Protein AF-A0A3S0UMB3-F1 (afdb_monomer_lite)

pLDDT: mean 87.91, std 12.41, range [39.53, 98.38]

Foldseek 3Di:
DDKDWLAKDWFDADPVRFTWIWTFIQDDPVRWTFIWIDDVHIDTWKTFPHVVLSNVVRVQLVQQLVAPDKDKDEDQAQQGPLVHPAGGIKIFGANDDDDPVCVVVPDPDHGSWMWGWHADNVNWWIFIFTPPPPPTPDGRITTPGRVSSVVVVVRSCRSNVHHDDD

Secondary structure (DSSP, 8-state):
---EEEEEEEPPPPTT---EEEEEEEETTTTEEEEEEEESEEEEEEEESSHHHHHHHHHHHHHHHT-SEEEEEE-SSTTTTTTSSS-SEEEEEESS---HHHHHTT--PPPSEEEEEEE-TTSS-EEEE-TT-TT-SS-SEEESSHHHHHHHHHHHHHHHT-----

Structure (mmCIF, N/CA/C/O backbone):
data_AF-A0A3S0UMB3-F1
#
_entry.id   AF-A0A3S0UMB3-F1
#
loop_
_atom_site.group_PDB
_atom_site.id
_atom_site.type_symbol
_atom_site.label_atom_id
_atom_site.label_alt_id
_atom_site.label_comp_id
_atom_site.label_asym_id
_atom_site.label_entity_id
_atom_site.label_seq_id
_atom_site.pdbx_PDB_ins_code
_atom_site.Cartn_x
_atom_site.Cartn_y
_atom_site.Cartn_z
_atom_site.occupancy
_atom_site.B_iso_or_equiv
_atom_site.auth_seq_id
_atom_site.auth_comp_id
_atom_site.auth_asym_id
_atom_site.auth_atom_id
_atom_site.pdbx_PDB_model_num
ATOM 1 N N . MET A 1 1 ? -5.608 11.172 23.782 1.00 56.31 1 MET A N 1
ATOM 2 C CA . MET A 1 1 ? -4.392 10.705 23.076 1.00 56.31 1 MET A CA 1
ATOM 3 C C . MET A 1 1 ? -4.467 11.183 21.633 1.00 56.31 1 MET A C 1
ATOM 5 O O . MET A 1 1 ? -5.565 11.180 21.091 1.00 56.31 1 MET A O 1
ATOM 9 N N . SER A 1 2 ? -3.365 11.664 21.050 1.00 73.81 2 SER A N 1
ATOM 10 C CA . SER A 1 2 ? -3.332 12.218 19.685 1.00 73.81 2 SER A CA 1
ATOM 11 C C . SER A 1 2 ? -3.024 11.137 18.652 1.00 73.81 2 SER A C 1
ATOM 13 O O . SER A 1 2 ? -2.160 10.299 18.889 1.00 73.81 2 SER A O 1
ATOM 15 N N . ALA A 1 3 ? -3.708 11.178 17.510 1.00 86.19 3 ALA A N 1
ATOM 16 C CA . ALA A 1 3 ? -3.344 10.388 16.339 1.00 86.19 3 ALA A CA 1
ATOM 17 C C . ALA A 1 3 ? -2.133 11.024 15.637 1.00 86.19 3 ALA A C 1
ATOM 19 O O . ALA A 1 3 ? -2.097 12.243 15.456 1.00 86.19 3 ALA A O 1
ATOM 20 N N . THR A 1 4 ? -1.166 10.202 15.238 1.00 92.25 4 THR A N 1
ATOM 21 C CA . THR A 1 4 ? 0.069 10.633 14.576 1.00 92.25 4 THR A CA 1
ATOM 22 C C . THR A 1 4 ? 0.096 10.083 13.150 1.00 92.25 4 THR A C 1
ATOM 24 O O . THR A 1 4 ? 0.184 8.864 12.980 1.00 92.25 4 THR A O 1
ATOM 27 N N . PRO A 1 5 ? 0.022 10.934 12.112 1.00 94.00 5 PRO A N 1
ATOM 28 C CA . PRO A 1 5 ? 0.183 10.481 10.737 1.00 94.00 5 PRO A CA 1
ATOM 29 C C . PRO A 1 5 ? 1.651 10.126 10.466 1.00 94.00 5 PRO A C 1
ATOM 31 O O . PRO A 1 5 ? 2.556 10.907 10.753 1.00 94.00 5 PRO A O 1
ATOM 34 N N . LEU A 1 6 ? 1.877 8.943 9.898 1.00 96.88 6 LEU A N 1
ATOM 35 C CA . LEU A 1 6 ? 3.177 8.480 9.400 1.00 96.88 6 LEU A CA 1
ATOM 36 C C . LEU A 1 6 ? 3.307 8.688 7.886 1.00 96.88 6 LEU A C 1
ATOM 38 O O . LEU A 1 6 ? 4.416 8.838 7.384 1.00 96.88 6 LEU A O 1
ATOM 42 N N . GLY A 1 7 ? 2.173 8.705 7.183 1.00 97.00 7 GLY A N 1
ATOM 43 C CA . GLY A 1 7 ? 2.042 9.036 5.768 1.00 97.00 7 GLY A CA 1
ATOM 44 C C . GLY A 1 7 ? 0.610 9.478 5.472 1.00 97.00 7 GLY A C 1
ATOM 45 O O . GLY A 1 7 ? -0.327 9.005 6.119 1.00 97.00 7 GLY A O 1
ATOM 46 N N . PHE A 1 8 ? 0.440 10.427 4.554 1.00 97.00 8 PHE A N 1
ATOM 47 C CA . PHE A 1 8 ? -0.862 11.010 4.233 1.00 97.00 8 PHE A CA 1
ATOM 48 C C . PHE A 1 8 ? -0.860 11.517 2.790 1.00 97.00 8 PHE A C 1
ATOM 50 O O . PHE A 1 8 ? -0.179 12.492 2.470 1.00 97.00 8 PHE A O 1
ATOM 57 N N . TRP A 1 9 ? -1.629 10.864 1.924 1.00 97.81 9 TRP A N 1
ATOM 58 C CA . TRP A 1 9 ? -1.644 11.125 0.488 1.00 97.81 9 TRP A CA 1
ATOM 59 C C . TRP A 1 9 ? -3.047 11.493 0.035 1.00 97.81 9 TRP A C 1
ATOM 61 O O . TRP A 1 9 ? -4.023 10.816 0.363 1.00 97.81 9 TRP A O 1
ATOM 71 N N . LYS A 1 10 ? -3.149 12.574 -0.737 1.00 96.19 10 LYS A N 1
ATOM 72 C CA . LYS A 1 10 ? -4.404 13.002 -1.348 1.00 96.19 10 LYS A CA 1
ATOM 73 C C . LYS A 1 10 ? -4.635 12.219 -2.636 1.00 96.19 10 LYS A C 1
ATOM 75 O O . LYS A 1 10 ? -3.800 12.258 -3.534 1.00 96.19 10 LYS A O 1
ATOM 80 N N . LEU A 1 11 ? -5.782 11.558 -2.722 1.00 95.25 11 LEU A N 1
ATOM 81 C CA . LEU A 1 11 ? -6.224 10.865 -3.929 1.00 95.25 11 LEU A CA 1
ATOM 82 C C . LEU A 1 11 ? -6.841 11.854 -4.935 1.00 95.25 11 LEU A C 1
ATOM 84 O O . LEU A 1 11 ? -7.321 12.924 -4.533 1.00 95.25 11 LEU A O 1
ATOM 88 N N . PRO A 1 12 ? -6.876 11.509 -6.236 1.00 91.00 12 PRO A N 1
ATOM 89 C CA . PRO A 1 12 ? -7.613 12.274 -7.234 1.00 91.00 12 PRO A CA 1
ATOM 90 C C . PRO A 1 12 ? -9.077 12.499 -6.828 1.00 91.00 12 PRO A C 1
ATOM 92 O O . PRO A 1 12 ? -9.743 11.620 -6.265 1.00 91.00 12 PRO A O 1
ATOM 95 N N . ALA A 1 13 ? -9.584 13.700 -7.113 1.00 86.44 13 ALA A N 1
ATOM 96 C CA . ALA A 1 13 ? -10.962 14.060 -6.801 1.00 86.44 13 ALA A CA 1
ATOM 97 C C . ALA A 1 13 ? -11.946 13.266 -7.672 1.00 86.44 13 ALA A C 1
ATOM 99 O O . ALA A 1 13 ? -11.725 13.094 -8.872 1.00 86.44 13 ALA A O 1
ATOM 100 N N . ARG A 1 14 ? -13.056 12.825 -7.073 1.00 84.12 14 ARG A N 1
ATOM 101 C CA . ARG A 1 14 ? -14.200 12.267 -7.803 1.00 84.12 14 ARG A CA 1
ATOM 102 C C . ARG A 1 14 ? -15.187 13.373 -8.199 1.00 84.12 14 ARG A C 1
ATOM 104 O O . ARG A 1 14 ? -15.134 14.467 -7.633 1.00 84.12 14 ARG A O 1
ATOM 111 N N . PRO A 1 15 ? -16.100 13.109 -9.155 1.00 83.00 15 PRO A N 1
ATOM 112 C CA . PRO A 1 15 ? -17.099 14.089 -9.592 1.00 83.00 15 PRO A CA 1
ATOM 113 C C . PRO A 1 15 ? -18.015 14.614 -8.476 1.00 83.00 15 PRO A C 1
ATOM 115 O O . PRO A 1 15 ? -18.565 15.703 -8.604 1.00 83.00 15 PRO A O 1
ATOM 118 N N . ASP A 1 16 ? -18.174 13.857 -7.388 1.00 82.50 16 ASP A N 1
ATOM 119 C CA . ASP A 1 16 ? -18.954 14.241 -6.205 1.00 82.50 16 ASP A CA 1
ATOM 120 C C . ASP A 1 16 ? -18.246 15.267 -5.298 1.00 82.50 16 ASP A C 1
ATOM 122 O O . ASP A 1 16 ? -18.857 15.798 -4.371 1.00 82.50 16 ASP A O 1
ATOM 126 N N . GLY A 1 17 ? -16.970 15.569 -5.563 1.00 80.00 17 GLY A N 1
ATOM 127 C CA . GLY A 1 17 ? -16.176 16.533 -4.808 1.00 80.00 17 GLY A CA 1
ATOM 128 C C . GLY A 1 17 ? -15.762 16.065 -3.410 1.00 80.00 17 GLY A C 1
ATOM 129 O O . GLY A 1 17 ? -15.216 16.869 -2.650 1.00 80.00 17 GLY A O 1
ATOM 130 N N . ALA A 1 18 ? -15.990 14.797 -3.051 1.00 84.50 18 ALA A N 1
ATOM 131 C CA . ALA A 1 18 ? -15.605 14.280 -1.745 1.00 84.50 18 ALA A CA 1
ATOM 132 C C . ALA A 1 18 ? -14.075 14.268 -1.586 1.00 84.50 18 ALA A C 1
ATOM 134 O O . ALA A 1 18 ? -13.327 13.902 -2.497 1.00 84.50 18 ALA A O 1
ATOM 135 N N . ALA A 1 19 ? -13.595 14.670 -0.405 1.00 86.38 19 ALA A N 1
ATOM 136 C CA . ALA A 1 19 ? -12.180 14.576 -0.072 1.00 86.38 19 ALA A CA 1
ATOM 137 C C . ALA A 1 19 ? -11.779 13.105 0.085 1.00 86.38 19 ALA A C 1
ATOM 139 O O . ALA A 1 19 ? -12.433 12.357 0.817 1.00 86.38 19 ALA A O 1
ATOM 140 N N . ARG A 1 20 ? -10.692 12.714 -0.585 1.00 94.81 20 ARG A N 1
ATOM 141 C CA . ARG A 1 20 ? -10.202 11.337 -0.608 1.00 94.81 20 ARG A CA 1
ATOM 142 C C . ARG A 1 20 ? -8.739 11.278 -0.201 1.00 94.81 20 ARG A C 1
ATOM 144 O O . ARG A 1 20 ? -7.918 12.022 -0.743 1.00 94.81 20 ARG A O 1
ATOM 151 N N . HIS A 1 21 ? -8.422 10.400 0.743 1.00 96.94 21 HIS A N 1
ATOM 152 C CA . HIS A 1 21 ? -7.073 10.276 1.292 1.00 96.94 21 HIS A CA 1
ATOM 153 C C . HIS A 1 21 ? -6.724 8.828 1.599 1.00 96.94 21 HIS A C 1
ATOM 155 O O . HIS A 1 21 ? -7.540 8.102 2.156 1.00 96.94 21 HIS A O 1
ATOM 161 N N . LEU A 1 22 ? -5.488 8.444 1.310 1.00 98.00 22 LEU A N 1
ATOM 162 C CA . LEU A 1 22 ? -4.864 7.252 1.872 1.00 98.00 22 LEU A CA 1
ATOM 163 C C . LEU A 1 22 ? -3.935 7.716 2.997 1.00 98.00 22 LEU A C 1
ATOM 165 O O . LEU A 1 22 ? -3.224 8.707 2.833 1.00 98.00 22 LEU A O 1
ATOM 169 N N . ALA A 1 23 ? -3.936 7.046 4.143 1.00 97.88 23 ALA A N 1
ATOM 170 C CA . ALA A 1 23 ? -3.108 7.462 5.269 1.00 97.88 23 ALA A CA 1
ATOM 171 C C . ALA A 1 23 ? -2.602 6.277 6.087 1.00 97.88 23 ALA A C 1
ATOM 173 O O . ALA A 1 23 ? -3.342 5.336 6.352 1.00 97.88 23 ALA A O 1
ATOM 174 N N . VAL A 1 24 ? -1.357 6.355 6.549 1.00 98.06 24 VAL A N 1
ATOM 175 C CA . VAL A 1 24 ? -0.839 5.486 7.610 1.00 98.06 24 VAL A CA 1
ATOM 176 C C . VAL A 1 24 ? -0.835 6.294 8.896 1.00 98.06 24 VAL A C 1
ATOM 178 O O . VAL A 1 24 ? -0.188 7.339 8.965 1.00 98.06 24 VAL A O 1
ATOM 181 N N . ILE A 1 25 ? -1.565 5.837 9.910 1.00 96.69 25 ILE A N 1
ATOM 182 C CA . ILE A 1 25 ? -1.765 6.582 11.158 1.00 96.69 25 ILE A CA 1
ATOM 183 C C . ILE A 1 25 ? -1.530 5.650 12.345 1.00 96.69 25 ILE A C 1
ATOM 185 O O . ILE A 1 25 ? -2.056 4.537 12.374 1.00 96.69 25 ILE A O 1
ATOM 189 N N . THR A 1 26 ? -0.782 6.126 13.339 1.00 95.81 26 THR A N 1
ATOM 190 C CA . THR A 1 26 ? -0.695 5.503 14.666 1.00 95.81 26 THR A CA 1
ATOM 191 C C . THR A 1 26 ? -1.625 6.229 15.624 1.00 95.81 26 THR A C 1
ATOM 193 O O . THR A 1 26 ? -1.574 7.456 15.734 1.00 95.81 26 THR A O 1
ATOM 196 N N . GLY A 1 27 ? -2.488 5.499 16.324 1.00 89.31 27 GLY A N 1
ATOM 197 C CA . GLY A 1 27 ? -3.369 6.110 17.311 1.00 89.31 27 GLY A CA 1
ATOM 198 C C . GLY A 1 27 ? -4.403 5.160 17.901 1.00 89.31 27 GLY A C 1
ATOM 199 O O . GLY A 1 27 ? -4.251 3.940 17.876 1.00 89.31 27 GLY A O 1
ATOM 200 N N . GLY A 1 28 ? -5.466 5.746 18.455 1.00 79.00 28 GLY A N 1
ATOM 201 C CA . GLY A 1 28 ? -6.477 5.019 19.223 1.00 79.00 28 GLY A CA 1
ATOM 202 C C . GLY A 1 28 ? -5.990 4.625 20.621 1.00 79.00 28 GLY A C 1
ATOM 203 O O . GLY A 1 28 ? -4.851 4.890 21.006 1.00 79.00 28 GLY A O 1
ATOM 204 N N . GLU A 1 29 ? -6.868 3.996 21.400 1.00 77.25 29 GLU A N 1
ATOM 205 C CA . GLU A 1 29 ? -6.543 3.549 22.764 1.00 77.25 29 GLU A CA 1
ATOM 206 C C . GLU A 1 29 ? -5.461 2.464 22.775 1.00 77.25 29 GLU A C 1
ATOM 208 O O . GLU A 1 29 ? -4.620 2.435 23.669 1.00 77.25 29 GLU A O 1
ATOM 213 N N . ALA A 1 30 ? -5.442 1.624 21.738 1.00 82.44 30 ALA A N 1
ATOM 214 C CA . ALA A 1 30 ? -4.473 0.547 21.575 1.00 82.44 30 ALA A CA 1
ATOM 215 C C . ALA A 1 30 ? -3.134 0.995 20.955 1.00 82.44 30 ALA A C 1
ATOM 217 O O . ALA A 1 30 ? -2.245 0.162 20.805 1.00 82.44 30 ALA A O 1
ATOM 218 N N . GLN A 1 31 ? -2.985 2.275 20.575 1.00 88.56 31 GLN A N 1
ATOM 219 C CA . GLN A 1 31 ? -1.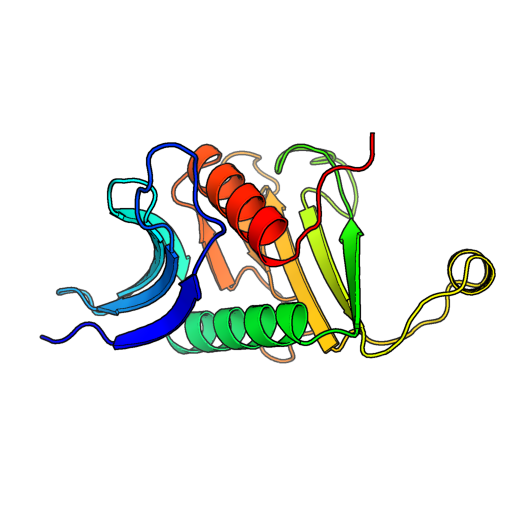794 2.802 19.884 1.00 88.56 31 GLN A CA 1
ATOM 220 C C . GLN A 1 31 ? -1.383 1.962 18.663 1.00 88.56 31 GLN A C 1
ATOM 222 O O . GLN A 1 31 ? -0.206 1.718 18.397 1.00 88.56 31 GLN A O 1
ATOM 227 N N . GLN A 1 32 ? -2.382 1.498 17.916 1.00 94.31 32 GLN A N 1
ATOM 228 C CA . GLN A 1 32 ? -2.183 0.658 16.746 1.00 94.31 32 GLN A CA 1
ATOM 229 C C . GLN A 1 32 ? -1.840 1.507 15.528 1.00 94.31 32 GLN A C 1
ATOM 231 O O . GLN A 1 32 ? -2.331 2.626 15.369 1.00 94.31 32 GLN A O 1
ATOM 236 N N . THR A 1 33 ? -0.999 0.951 14.659 1.00 97.69 33 THR A N 1
ATOM 237 C CA . THR A 1 33 ? -0.650 1.568 13.381 1.00 97.69 33 THR A CA 1
ATOM 238 C C . THR A 1 33 ? -1.467 0.919 12.280 1.00 97.69 33 THR A C 1
ATOM 240 O O . THR A 1 33 ? -1.430 -0.298 12.117 1.00 97.69 33 THR A O 1
ATOM 243 N N . MET A 1 34 ? -2.226 1.718 11.537 1.00 97.62 34 MET A N 1
ATOM 244 C CA . MET A 1 34 ? -3.202 1.232 10.561 1.00 97.62 34 MET A CA 1
ATOM 245 C C . MET A 1 34 ? -3.094 1.993 9.240 1.00 97.62 34 MET A C 1
ATOM 247 O O . MET A 1 34 ? -2.720 3.169 9.217 1.00 97.62 34 MET A O 1
ATOM 251 N N . LEU A 1 35 ? -3.445 1.314 8.148 1.00 98.38 35 LEU A N 1
ATOM 252 C CA . LEU A 1 35 ? -3.704 1.927 6.850 1.00 98.38 35 LEU A CA 1
ATOM 253 C C . LEU A 1 35 ? -5.178 2.320 6.793 1.00 98.38 35 LEU A C 1
ATOM 255 O O . LEU A 1 35 ? -6.051 1.492 7.045 1.00 98.38 35 LEU A O 1
ATOM 259 N N . PHE A 1 36 ? -5.447 3.563 6.432 1.00 97.50 36 PHE A N 1
ATOM 260 C CA . PHE A 1 36 ? -6.775 4.138 6.343 1.00 97.50 36 PHE A CA 1
ATOM 261 C C . PHE A 1 36 ? -7.048 4.653 4.942 1.00 97.50 36 PHE A C 1
ATOM 263 O O . PHE A 1 36 ? -6.181 5.272 4.328 1.00 97.50 36 PHE A O 1
ATOM 270 N N . LEU A 1 37 ? -8.288 4.485 4.498 1.00 97.12 37 LEU A N 1
ATOM 271 C CA . LEU A 1 37 ? -8.827 5.167 3.332 1.00 97.12 37 LEU A CA 1
ATOM 272 C C . LEU A 1 37 ? -9.974 6.070 3.774 1.00 97.12 37 LEU A C 1
ATOM 274 O O . LEU A 1 37 ? -10.879 5.638 4.482 1.00 97.12 37 LEU A O 1
ATOM 278 N N . GLN A 1 38 ? -9.926 7.324 3.350 1.00 95.12 38 GLN A N 1
ATOM 279 C CA . GLN A 1 38 ? -11.069 8.216 3.339 1.00 95.12 38 GLN A CA 1
ATOM 280 C C . GLN A 1 38 ? -11.631 8.223 1.923 1.00 95.12 38 GLN A C 1
ATOM 282 O O . GLN A 1 38 ? -10.971 8.709 1.006 1.00 95.12 38 GLN A O 1
ATOM 287 N N . ASP A 1 39 ? -12.843 7.709 1.754 1.00 90.75 39 ASP A N 1
ATOM 288 C CA . ASP A 1 39 ? -13.594 7.772 0.497 1.00 90.75 39 ASP A CA 1
ATOM 289 C C . ASP A 1 39 ? -15.066 8.053 0.824 1.00 90.75 39 ASP A C 1
ATOM 291 O O . ASP A 1 39 ? -15.925 7.176 0.826 1.00 90.75 39 ASP A O 1
ATOM 295 N N . GLY A 1 40 ? -15.322 9.283 1.277 1.00 86.38 40 GLY A N 1
ATOM 296 C CA . GLY A 1 40 ? -16.563 9.670 1.953 1.00 86.38 40 GLY A CA 1
ATOM 297 C C . GLY A 1 40 ? -16.493 9.458 3.468 1.00 86.38 40 GLY A C 1
ATOM 298 O O . GLY A 1 40 ? -16.522 10.432 4.220 1.00 86.38 40 GLY A O 1
ATOM 299 N N . GLN A 1 41 ? -16.355 8.210 3.924 1.00 88.81 41 GLN A N 1
ATOM 300 C CA . GLN A 1 41 ? -16.089 7.867 5.332 1.00 88.81 41 GLN A CA 1
ATOM 301 C C . GLN A 1 41 ? -14.675 7.299 5.500 1.00 88.81 41 GLN A C 1
ATOM 303 O O . GLN A 1 41 ? -14.065 6.842 4.534 1.00 88.81 41 GLN A O 1
ATOM 308 N N . TRP A 1 42 ? -14.152 7.350 6.727 1.00 92.12 42 TRP A N 1
ATOM 309 C CA . TRP A 1 42 ? -12.878 6.721 7.074 1.00 92.12 42 TRP A CA 1
ATOM 310 C C . TRP A 1 42 ? -13.073 5.223 7.318 1.00 92.12 42 TRP A C 1
ATOM 312 O O . TRP A 1 42 ? -13.866 4.834 8.174 1.00 92.12 42 TRP A O 1
ATOM 322 N N . SER A 1 43 ? -12.312 4.394 6.610 1.00 94.88 43 SER A N 1
ATOM 323 C CA . SER A 1 43 ? -12.258 2.943 6.790 1.00 94.88 43 SER A CA 1
ATOM 324 C C . SER A 1 43 ? -10.839 2.491 7.113 1.00 94.88 43 SER A C 1
ATOM 326 O O . SER A 1 43 ? -9.881 2.946 6.482 1.00 94.88 43 SER A O 1
ATOM 328 N N . ILE A 1 44 ? -10.707 1.568 8.066 1.00 96.31 44 ILE A N 1
ATOM 329 C CA . ILE A 1 44 ? -9.452 0.850 8.308 1.00 96.31 44 ILE A CA 1
ATOM 330 C C . ILE A 1 44 ? -9.313 -0.206 7.215 1.00 96.31 44 ILE A C 1
ATOM 332 O O . ILE A 1 44 ? -10.205 -1.030 7.040 1.00 96.31 44 ILE A O 1
ATOM 336 N N . LEU A 1 45 ? -8.199 -0.177 6.492 1.00 97.88 45 LEU A N 1
ATOM 337 C CA . LEU A 1 45 ? -7.890 -1.146 5.447 1.00 97.88 45 LEU A CA 1
ATOM 338 C C . LEU A 1 45 ? -6.994 -2.271 5.959 1.00 97.88 45 LEU A C 1
ATOM 340 O O . LEU A 1 45 ? -7.232 -3.438 5.662 1.00 97.88 45 LEU A O 1
ATOM 344 N N . ALA A 1 46 ? -5.955 -1.922 6.716 1.00 97.94 46 ALA A N 1
ATOM 345 C CA . ALA A 1 46 ? -4.968 -2.878 7.199 1.00 97.94 46 ALA A CA 1
ATOM 346 C C . ALA A 1 46 ? -4.415 -2.486 8.565 1.00 97.94 46 ALA A C 1
ATOM 348 O O . ALA A 1 46 ? -4.329 -1.301 8.899 1.00 97.94 46 ALA A O 1
ATOM 349 N N . LEU A 1 47 ? -3.986 -3.492 9.319 1.00 97.44 47 LEU A N 1
ATOM 350 C CA . LEU A 1 47 ? -3.253 -3.341 10.568 1.00 97.44 47 LEU A CA 1
ATOM 351 C C . LEU A 1 47 ? -1.778 -3.667 10.322 1.00 97.44 47 LEU A C 1
ATOM 353 O O . LEU A 1 47 ? -1.453 -4.750 9.835 1.00 97.44 47 LEU A O 1
ATOM 357 N N . PHE A 1 48 ? -0.890 -2.734 10.659 1.00 97.50 48 PHE A N 1
ATOM 358 C CA . PHE A 1 48 ? 0.552 -2.963 10.606 1.00 97.50 48 PHE A CA 1
ATOM 359 C C . PHE A 1 48 ? 1.021 -3.744 11.833 1.00 97.50 48 PHE A C 1
ATOM 361 O O . PHE A 1 48 ? 0.489 -3.568 12.929 1.00 97.50 48 PHE A O 1
ATOM 368 N N . GLN A 1 49 ? 2.062 -4.561 11.652 1.00 95.19 49 GLN A N 1
ATOM 369 C CA . GLN A 1 49 ? 2.692 -5.323 12.733 1.00 95.19 49 GLN A CA 1
ATOM 370 C C . GLN A 1 49 ? 3.145 -4.414 13.886 1.00 95.19 49 GLN A C 1
ATOM 372 O O . GLN A 1 49 ? 2.961 -4.744 15.055 1.00 95.19 49 GLN A O 1
ATOM 377 N N . ASP A 1 50 ? 3.751 -3.274 13.548 1.00 94.62 50 ASP A N 1
ATOM 378 C CA . ASP A 1 50 ? 4.194 -2.253 14.490 1.00 94.62 50 ASP A CA 1
ATOM 379 C C . ASP A 1 50 ? 4.278 -0.865 13.810 1.00 94.62 50 ASP A C 1
ATOM 381 O O . ASP A 1 50 ? 4.035 -0.702 12.610 1.00 94.62 50 ASP A O 1
ATOM 385 N N . GLU A 1 51 ? 4.615 0.171 14.582 1.00 95.56 51 GLU A N 1
ATOM 386 C CA . GLU A 1 51 ? 4.773 1.537 14.063 1.00 95.56 51 GLU A CA 1
ATOM 387 C C . GLU A 1 51 ? 5.935 1.667 13.061 1.00 95.56 51 GLU A C 1
ATOM 389 O O . GLU A 1 51 ? 5.864 2.461 12.119 1.00 95.56 51 GLU A O 1
ATOM 394 N N . LEU A 1 52 ? 7.013 0.891 13.221 1.00 96.06 52 LEU A N 1
ATOM 395 C CA . LEU A 1 52 ? 8.152 0.925 12.301 1.00 96.06 52 LEU A CA 1
ATOM 396 C C . LEU A 1 52 ? 7.791 0.312 10.946 1.00 96.06 52 LEU A C 1
ATOM 398 O O . LEU A 1 52 ? 8.261 0.806 9.924 1.00 96.06 52 LEU A O 1
ATOM 402 N N . ALA A 1 53 ? 6.966 -0.731 10.926 1.00 96.94 53 ALA A N 1
ATOM 403 C CA . ALA A 1 53 ? 6.376 -1.315 9.729 1.00 96.94 53 ALA A CA 1
ATOM 404 C C . ALA A 1 53 ? 5.511 -0.284 8.992 1.00 96.94 53 ALA A C 1
ATOM 406 O O . ALA A 1 53 ? 5.697 -0.081 7.792 1.00 96.94 53 ALA A O 1
ATOM 407 N N . GLY A 1 54 ? 4.660 0.451 9.717 1.00 97.44 54 GLY A N 1
ATOM 408 C CA . GLY A 1 54 ? 3.883 1.552 9.139 1.00 97.44 54 GLY A CA 1
ATOM 409 C C . GLY A 1 54 ? 4.757 2.668 8.558 1.00 97.44 54 GLY A C 1
ATOM 410 O O . GLY A 1 54 ? 4.534 3.103 7.429 1.00 97.44 54 GLY A O 1
ATOM 411 N N . L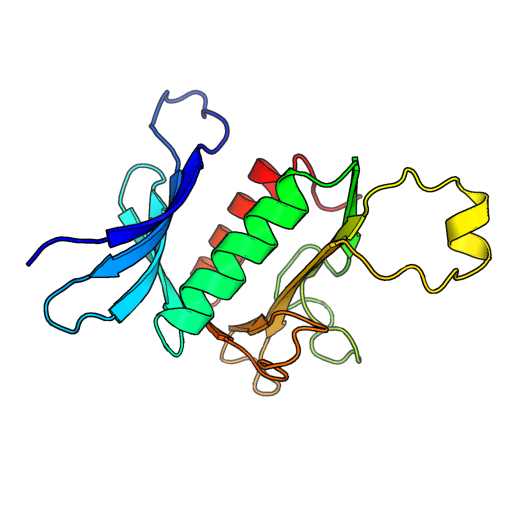YS A 1 55 ? 5.807 3.094 9.277 1.00 97.44 55 LYS A N 1
ATOM 412 C CA . LYS A 1 55 ? 6.783 4.081 8.768 1.00 97.44 55 LYS A CA 1
ATOM 413 C C . LYS A 1 55 ? 7.518 3.583 7.529 1.00 97.44 55 LYS A C 1
ATOM 415 O O . LYS A 1 55 ? 7.756 4.370 6.616 1.00 97.44 55 LYS A O 1
ATOM 420 N N . ALA A 1 56 ? 7.913 2.311 7.507 1.00 97.62 56 ALA A N 1
ATOM 421 C CA . ALA A 1 56 ? 8.594 1.719 6.364 1.00 97.62 56 ALA A CA 1
ATOM 422 C C . ALA A 1 56 ? 7.674 1.705 5.140 1.00 97.62 56 ALA A C 1
ATOM 424 O O . ALA A 1 56 ? 8.063 2.229 4.104 1.00 97.62 56 ALA A O 1
ATOM 425 N N . ALA A 1 57 ? 6.436 1.227 5.286 1.00 98.00 57 ALA A N 1
ATOM 426 C CA . ALA A 1 57 ? 5.466 1.211 4.196 1.00 98.00 57 ALA A CA 1
ATOM 427 C C . ALA A 1 57 ? 5.146 2.619 3.673 1.00 98.00 57 ALA A C 1
ATOM 429 O O . ALA A 1 57 ? 5.125 2.825 2.462 1.00 98.00 57 ALA A O 1
ATOM 430 N N . ALA A 1 58 ? 4.975 3.600 4.567 1.00 98.31 58 ALA A N 1
ATOM 431 C CA . ALA A 1 58 ? 4.758 4.991 4.176 1.00 98.31 58 ALA A CA 1
ATOM 432 C C . ALA A 1 58 ? 5.934 5.552 3.361 1.00 98.31 58 ALA A C 1
ATOM 434 O O . ALA A 1 58 ? 5.731 6.097 2.280 1.00 98.31 58 ALA A O 1
ATOM 435 N N . ARG A 1 59 ? 7.173 5.337 3.822 1.00 97.50 59 ARG A N 1
ATOM 436 C CA . ARG A 1 59 ? 8.378 5.748 3.083 1.00 97.50 59 ARG A CA 1
ATOM 437 C C . ARG A 1 59 ? 8.516 5.037 1.744 1.00 97.50 59 ARG A C 1
ATOM 439 O O . ARG A 1 59 ? 8.966 5.651 0.782 1.00 97.50 59 ARG A O 1
ATOM 446 N N . THR A 1 60 ? 8.164 3.756 1.671 1.00 97.44 60 THR A N 1
ATOM 447 C CA . THR A 1 60 ? 8.194 3.014 0.410 1.00 97.44 60 THR A CA 1
ATOM 448 C C . THR A 1 60 ? 7.161 3.569 -0.568 1.00 97.44 60 THR A C 1
ATOM 450 O O . THR A 1 60 ? 7.492 3.734 -1.737 1.00 97.44 60 THR A O 1
ATOM 453 N N . LEU A 1 61 ? 5.956 3.927 -0.113 1.00 97.75 61 LEU A N 1
ATOM 454 C CA . LEU A 1 61 ? 4.952 4.552 -0.978 1.00 97.75 61 LEU A CA 1
ATOM 455 C C . LEU A 1 61 ? 5.399 5.944 -1.450 1.00 97.75 61 LEU A C 1
ATOM 457 O O . LEU A 1 61 ? 5.287 6.241 -2.635 1.00 97.75 61 LEU A O 1
ATOM 461 N N . ASP A 1 62 ? 5.991 6.757 -0.571 1.00 97.62 62 ASP A N 1
ATOM 462 C CA . ASP A 1 62 ? 6.607 8.031 -0.969 1.00 97.62 62 ASP A CA 1
ATOM 463 C C . ASP A 1 62 ? 7.711 7.827 -2.014 1.00 97.62 62 ASP A C 1
ATOM 465 O O . ASP A 1 62 ? 7.814 8.592 -2.972 1.00 97.62 62 ASP A O 1
ATOM 469 N N . ALA A 1 63 ? 8.527 6.781 -1.864 1.00 96.25 63 ALA A N 1
ATOM 470 C CA . ALA A 1 63 ? 9.551 6.443 -2.842 1.00 96.25 63 ALA A CA 1
ATOM 471 C C . ALA A 1 63 ? 8.937 6.051 -4.196 1.00 96.25 63 ALA A C 1
ATOM 473 O O . ALA A 1 63 ? 9.419 6.516 -5.228 1.00 96.25 63 ALA A O 1
ATOM 474 N N . LEU A 1 64 ? 7.856 5.265 -4.211 1.00 96.25 64 LEU A N 1
ATOM 475 C CA . LEU A 1 64 ? 7.128 4.946 -5.444 1.00 96.25 64 LEU A CA 1
ATOM 476 C C . LEU A 1 64 ? 6.594 6.216 -6.124 1.00 96.25 64 LEU A C 1
ATOM 478 O O . LEU A 1 64 ? 6.796 6.387 -7.321 1.00 96.25 64 LEU A O 1
ATOM 482 N N . LEU A 1 65 ? 5.996 7.137 -5.362 1.00 95.69 65 LEU A N 1
ATOM 483 C CA . LEU A 1 65 ? 5.455 8.402 -5.883 1.00 95.69 65 LEU A CA 1
ATOM 484 C C . LEU A 1 65 ? 6.529 9.360 -6.417 1.00 95.69 65 LEU A C 1
ATOM 486 O O . LEU A 1 65 ? 6.243 10.202 -7.262 1.00 95.69 65 LEU A O 1
ATOM 490 N N . GLN A 1 66 ? 7.759 9.250 -5.916 1.00 95.56 66 GLN A N 1
ATOM 491 C CA . GLN A 1 66 ? 8.910 10.040 -6.364 1.00 95.56 66 GLN A CA 1
ATOM 492 C C . GLN A 1 66 ? 9.697 9.376 -7.498 1.00 95.56 66 GLN A C 1
ATOM 494 O O . GLN A 1 66 ? 10.685 9.944 -7.963 1.00 95.56 66 GLN A O 1
ATOM 499 N N . SER A 1 67 ? 9.319 8.163 -7.900 1.00 94.31 67 SER A N 1
ATOM 500 C CA . SER A 1 67 ? 10.019 7.429 -8.949 1.00 94.31 67 SER A CA 1
ATOM 501 C C . SER A 1 67 ? 9.742 8.039 -10.322 1.00 94.31 67 SER A C 1
ATOM 503 O O . SER A 1 67 ? 8.643 8.517 -10.589 1.00 94.31 67 SER A O 1
ATOM 505 N N . VAL A 1 68 ? 10.735 7.982 -11.212 1.00 91.88 68 VAL A N 1
ATOM 506 C CA . VAL A 1 68 ? 10.595 8.414 -12.612 1.00 91.88 68 VAL A CA 1
ATOM 507 C C . VAL A 1 68 ? 9.648 7.479 -13.359 1.00 91.88 68 VAL A C 1
ATOM 509 O O . VAL A 1 68 ? 8.755 7.930 -14.067 1.00 91.88 68 VAL A O 1
ATOM 512 N N . THR A 1 69 ? 9.818 6.170 -13.160 1.00 89.94 69 THR A N 1
ATOM 513 C CA . THR A 1 69 ? 8.929 5.144 -13.711 1.00 89.94 69 THR A CA 1
ATOM 514 C C . THR A 1 69 ? 8.427 4.245 -12.598 1.00 89.94 69 THR A C 1
ATOM 516 O O . THR A 1 69 ? 9.210 3.795 -11.762 1.00 89.94 69 THR A O 1
ATOM 519 N N . CYS A 1 70 ? 7.136 3.923 -12.616 1.00 91.19 70 CYS A N 1
ATOM 520 C CA . CYS A 1 70 ? 6.558 2.892 -11.765 1.00 91.19 70 CYS A CA 1
ATOM 521 C C . CYS A 1 70 ? 5.972 1.766 -12.624 1.00 91.19 70 CYS A C 1
ATOM 523 O O . CYS A 1 70 ? 5.179 2.008 -13.535 1.00 91.19 70 CYS A O 1
ATOM 525 N N . LEU A 1 71 ? 6.371 0.529 -12.337 1.00 90.56 71 LEU A N 1
ATOM 526 C CA . LEU A 1 71 ? 5.833 -0.672 -12.965 1.00 90.56 71 LEU A CA 1
ATOM 527 C C . LEU A 1 71 ? 4.814 -1.320 -12.028 1.00 90.56 71 LEU A C 1
ATOM 529 O O . LEU A 1 71 ? 5.158 -1.668 -10.901 1.00 90.56 71 LEU A O 1
ATOM 533 N N . ARG A 1 72 ? 3.587 -1.521 -12.521 1.00 91.19 72 ARG A N 1
ATOM 534 C CA . ARG A 1 72 ? 2.552 -2.358 -11.894 1.00 91.19 72 ARG A CA 1
ATOM 535 C C . ARG A 1 72 ? 2.614 -3.755 -12.509 1.00 91.19 72 ARG A C 1
ATOM 537 O O . ARG A 1 72 ? 2.417 -3.910 -13.713 1.00 91.19 72 ARG A O 1
ATOM 544 N N . MET A 1 73 ? 2.869 -4.759 -11.684 1.00 90.19 73 MET A N 1
ATOM 545 C CA . MET A 1 73 ? 2.948 -6.173 -12.051 1.00 90.19 73 MET A CA 1
ATOM 546 C C . MET A 1 73 ? 1.844 -6.962 -11.345 1.00 90.19 73 MET A C 1
ATOM 548 O O . MET A 1 73 ? 1.353 -6.549 -10.295 1.00 90.19 73 MET A O 1
ATOM 552 N N . GLY A 1 74 ? 1.487 -8.115 -11.907 1.00 86.62 74 GLY A N 1
ATOM 553 C CA . GLY A 1 74 ? 0.424 -8.968 -11.379 1.00 86.62 74 GLY A CA 1
ATOM 554 C C . GLY A 1 74 ? -0.921 -8.770 -12.078 1.00 86.62 74 GLY A C 1
ATOM 555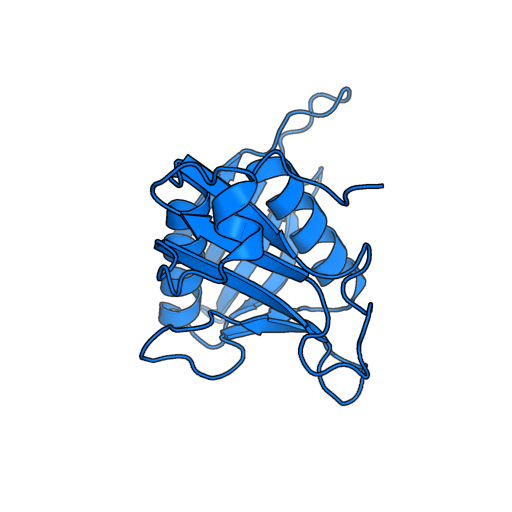 O O . GLY A 1 74 ? -1.013 -8.098 -13.111 1.00 86.62 74 GLY A O 1
ATOM 556 N N . GLY A 1 75 ? -1.956 -9.408 -11.535 1.00 81.00 75 GLY A N 1
ATOM 557 C CA . GLY A 1 75 ? -3.283 -9.471 -12.148 1.00 81.00 75 GLY A CA 1
ATOM 558 C C . GLY A 1 75 ? -4.120 -8.199 -12.001 1.00 81.00 75 GLY A C 1
ATOM 559 O O . GLY A 1 75 ? -3.643 -7.133 -11.598 1.00 81.00 75 GLY A O 1
ATOM 560 N N . ARG A 1 76 ? -5.398 -8.289 -12.370 1.00 84.50 76 ARG A N 1
ATOM 561 C CA . ARG A 1 76 ? -6.376 -7.213 -12.149 1.00 84.50 76 ARG A CA 1
ATOM 562 C C . ARG A 1 76 ? -6.873 -7.220 -10.707 1.00 84.50 76 ARG A C 1
ATOM 564 O O . ARG A 1 76 ? -7.121 -6.149 -10.165 1.00 84.50 76 ARG A O 1
ATOM 571 N N . ASP A 1 77 ? -6.995 -8.403 -10.115 1.00 88.88 77 ASP A N 1
ATOM 572 C CA . ASP A 1 77 ? -7.438 -8.615 -8.742 1.00 88.88 77 ASP A CA 1
ATOM 573 C C . ASP A 1 77 ? -6.275 -9.034 -7.837 1.00 88.88 77 ASP A C 1
ATOM 575 O O . ASP A 1 77 ? -5.303 -9.650 -8.272 1.00 88.88 77 ASP A O 1
ATOM 579 N N . VAL A 1 78 ? -6.389 -8.720 -6.548 1.00 88.50 78 VAL A N 1
ATOM 580 C CA . VAL A 1 78 ? -5.386 -9.093 -5.546 1.00 88.50 78 VAL A CA 1
ATOM 581 C C . VAL A 1 78 ? -5.293 -10.606 -5.334 1.00 88.50 78 VAL A C 1
ATOM 583 O O . VAL A 1 78 ? -4.265 -11.089 -4.877 1.00 88.50 78 VAL A O 1
ATOM 586 N N . LEU A 1 79 ? -6.338 -11.363 -5.673 1.00 89.31 79 LEU A N 1
ATOM 587 C CA . LEU A 1 79 ? -6.338 -12.824 -5.595 1.00 89.31 79 LEU A CA 1
ATOM 588 C C . LEU A 1 79 ? -5.798 -13.496 -6.868 1.00 89.31 79 LEU A C 1
ATOM 590 O O . LEU A 1 79 ? -5.674 -14.722 -6.904 1.00 89.31 79 LEU A O 1
ATOM 594 N N . ASP A 1 80 ? -5.480 -12.727 -7.913 1.00 85.69 80 ASP A N 1
ATOM 595 C CA . ASP A 1 80 ? -5.009 -13.291 -9.174 1.00 85.69 80 ASP A CA 1
ATOM 596 C C . ASP A 1 80 ? -3.650 -13.984 -9.007 1.00 85.69 80 ASP A C 1
ATOM 598 O O . ASP A 1 80 ? -2.740 -13.499 -8.326 1.00 85.69 80 ASP A O 1
ATOM 602 N N . GLY A 1 81 ? -3.511 -15.133 -9.672 1.00 77.62 81 GLY A N 1
ATOM 603 C CA . GLY A 1 81 ? -2.281 -15.918 -9.667 1.00 77.62 81 GLY A CA 1
ATOM 604 C C . GLY A 1 81 ? -1.907 -16.471 -8.293 1.00 77.62 81 GLY A C 1
ATOM 605 O O . GLY A 1 81 ? -0.718 -16.664 -8.051 1.00 77.62 81 GLY A O 1
ATOM 606 N N . ALA A 1 82 ? -2.880 -16.709 -7.402 1.00 79.81 82 ALA A N 1
ATOM 607 C CA . ALA A 1 82 ? -2.675 -17.280 -6.063 1.00 79.81 82 ALA A CA 1
ATOM 608 C C . ALA A 1 82 ? -1.880 -18.605 -6.054 1.00 79.81 82 ALA A C 1
ATOM 610 O O . ALA A 1 82 ? -1.250 -18.943 -5.057 1.00 79.81 82 ALA A O 1
ATOM 611 N N . ASP A 1 83 ? -1.886 -19.340 -7.166 1.00 79.25 83 ASP A N 1
ATOM 612 C CA . ASP A 1 83 ? -1.155 -20.587 -7.408 1.00 79.25 83 ASP A CA 1
ATOM 613 C C . ASP A 1 83 ? 0.205 -20.388 -8.109 1.00 79.25 83 ASP A C 1
ATOM 615 O O . ASP A 1 83 ? 0.903 -21.354 -8.424 1.00 79.25 83 ASP A O 1
ATOM 619 N N . THR A 1 84 ? 0.608 -19.140 -8.353 1.00 80.56 84 THR A N 1
ATOM 620 C CA . THR A 1 84 ? 1.867 -18.793 -9.020 1.00 80.56 84 THR A CA 1
ATOM 621 C C . THR A 1 84 ? 2.956 -18.418 -8.010 1.00 80.56 84 THR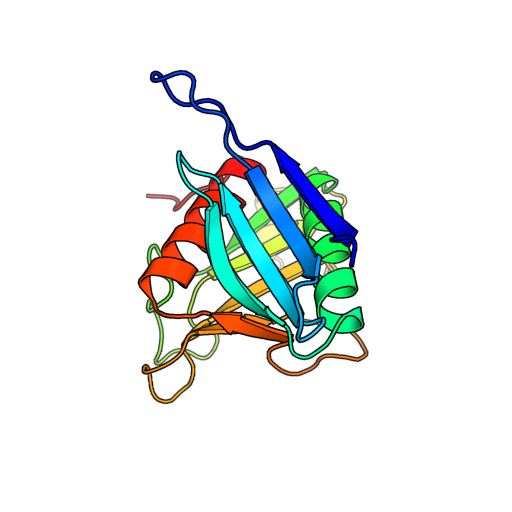 A C 1
ATOM 623 O O . THR A 1 84 ? 2.659 -18.068 -6.869 1.00 80.56 84 THR A O 1
ATOM 626 N N . PRO A 1 85 ? 4.242 -18.405 -8.411 1.00 80.31 85 PRO A N 1
ATOM 627 C CA . PRO A 1 85 ? 5.326 -17.929 -7.546 1.00 80.31 85 PRO A CA 1
ATOM 628 C C . PRO A 1 85 ? 5.240 -16.442 -7.164 1.00 80.31 85 PRO A C 1
ATOM 630 O O . PRO A 1 85 ? 5.978 -16.001 -6.284 1.00 80.31 85 PRO A O 1
ATOM 633 N N . ARG A 1 86 ? 4.397 -15.652 -7.845 1.00 82.75 86 ARG A N 1
ATOM 634 C CA . ARG A 1 86 ? 4.286 -14.202 -7.645 1.00 82.75 86 ARG A CA 1
ATOM 635 C C . ARG A 1 86 ? 2.809 -13.757 -7.694 1.00 82.75 86 ARG A C 1
ATOM 637 O O . ARG A 1 86 ? 2.419 -13.078 -8.642 1.00 82.75 86 ARG A O 1
ATOM 644 N N . PRO A 1 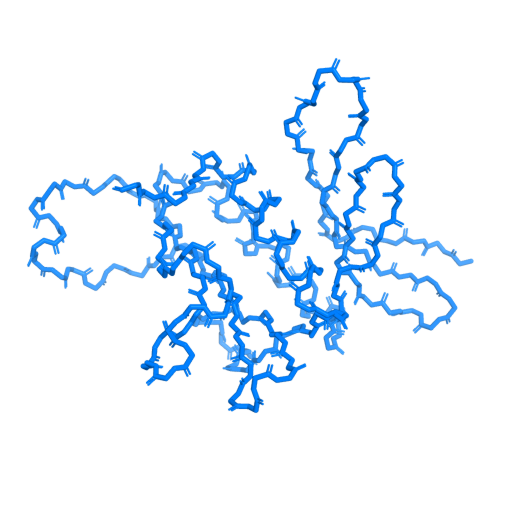87 ? 1.987 -14.167 -6.704 1.00 90.12 87 PRO A N 1
ATOM 645 C CA . PRO A 1 87 ? 0.555 -13.863 -6.660 1.00 90.12 87 PRO A CA 1
ATOM 646 C C . PRO A 1 8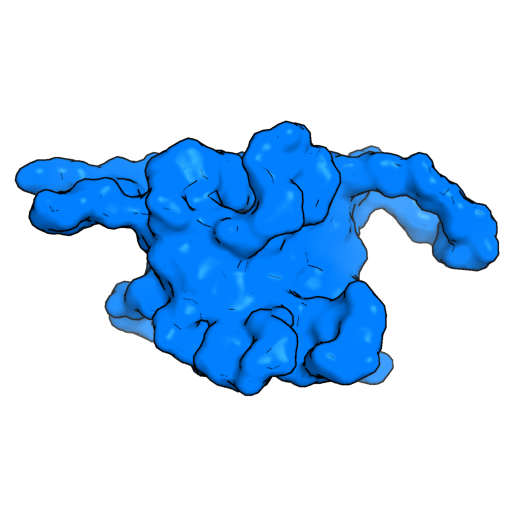7 ? 0.271 -12.386 -6.356 1.00 90.12 87 PRO A C 1
ATOM 648 O O . PRO A 1 87 ? 1.106 -11.696 -5.777 1.00 90.12 87 PRO A O 1
ATOM 651 N N . GLY A 1 88 ? -0.934 -11.907 -6.653 1.00 92.44 88 GLY A N 1
ATOM 652 C CA . GLY A 1 88 ? -1.379 -10.562 -6.278 1.00 92.44 88 GLY A CA 1
ATOM 653 C C . GLY A 1 88 ? -0.783 -9.448 -7.137 1.00 92.44 88 GLY A C 1
ATOM 654 O O . GLY A 1 88 ? -0.633 -9.609 -8.348 1.00 92.44 88 GLY A O 1
ATOM 655 N N . ILE A 1 89 ? -0.516 -8.287 -6.527 1.00 95.06 89 ILE A N 1
ATOM 656 C CA . ILE A 1 89 ? -0.171 -7.044 -7.235 1.00 95.06 89 ILE A CA 1
ATOM 657 C C . ILE A 1 89 ? 1.051 -6.381 -6.601 1.00 95.06 89 ILE A C 1
ATOM 659 O O . ILE A 1 89 ? 1.055 -6.044 -5.415 1.00 95.06 89 ILE A O 1
ATOM 663 N N . GLU A 1 90 ? 2.078 -6.161 -7.416 1.00 95.00 90 GLU A N 1
ATOM 664 C CA . GLU A 1 90 ? 3.334 -5.532 -7.012 1.00 95.00 90 GLU A CA 1
ATOM 665 C C . GLU A 1 90 ? 3.568 -4.235 -7.788 1.00 95.00 90 GLU A C 1
ATOM 667 O O . GLU A 1 90 ? 3.424 -4.194 -9.010 1.00 95.00 90 GLU A O 1
ATOM 672 N N . TRP A 1 91 ? 4.001 -3.195 -7.081 1.00 95.75 91 TRP A N 1
ATOM 673 C CA . TRP A 1 91 ? 4.502 -1.959 -7.671 1.00 95.75 91 TRP A CA 1
ATOM 674 C C . TRP A 1 91 ? 5.990 -1.828 -7.396 1.00 95.75 91 TRP A C 1
ATOM 676 O O . TRP A 1 91 ? 6.425 -1.959 -6.250 1.00 95.75 91 TRP A O 1
ATOM 686 N N . ALA A 1 92 ? 6.758 -1.525 -8.437 1.00 93.94 92 ALA A N 1
ATOM 687 C CA . ALA A 1 92 ? 8.186 -1.254 -8.351 1.00 93.94 92 ALA A CA 1
ATOM 688 C C . ALA A 1 92 ? 8.497 0.104 -8.987 1.00 93.94 92 ALA A C 1
ATOM 690 O O . ALA A 1 92 ? 8.175 0.343 -10.151 1.00 93.94 92 ALA A O 1
ATOM 691 N N . GLY A 1 93 ? 9.094 1.003 -8.209 1.00 93.12 93 GLY A N 1
ATOM 692 C CA . GLY A 1 93 ? 9.465 2.350 -8.640 1.00 93.12 93 GLY A CA 1
ATOM 693 C C . GLY A 1 93 ? 10.952 2.452 -8.959 1.00 93.12 93 GLY A C 1
ATOM 694 O O . GLY A 1 93 ? 11.773 1.888 -8.240 1.00 93.12 93 GLY A O 1
ATOM 695 N N . TYR A 1 94 ? 11.311 3.169 -10.019 1.00 92.06 94 TYR A N 1
ATOM 696 C CA . TYR A 1 94 ? 12.676 3.302 -10.520 1.00 92.06 94 TYR A CA 1
ATOM 697 C C . TYR A 1 94 ? 13.031 4.762 -10.806 1.00 92.06 94 TYR A C 1
ATOM 699 O O . TYR A 1 94 ? 12.205 5.531 -11.294 1.00 92.06 94 TYR A O 1
ATOM 707 N N . ASP A 1 95 ? 14.296 5.122 -10.585 1.00 89.56 95 ASP A N 1
ATOM 708 C CA . ASP A 1 95 ? 14.844 6.459 -10.867 1.00 89.56 95 ASP A CA 1
ATOM 709 C C . ASP A 1 95 ? 15.259 6.643 -12.345 1.00 89.56 95 ASP A C 1
ATOM 711 O O . ASP A 1 95 ? 16.054 7.522 -12.675 1.00 89.56 95 ASP A O 1
ATOM 715 N N . ARG A 1 96 ? 14.749 5.797 -13.250 1.00 83.56 96 ARG A N 1
ATOM 716 C CA . ARG A 1 96 ? 15.026 5.844 -14.691 1.00 83.56 96 ARG A CA 1
ATOM 717 C C . ARG A 1 96 ? 13.780 5.526 -15.511 1.00 83.56 96 ARG A C 1
ATOM 719 O O . ARG A 1 96 ? 12.870 4.858 -15.020 1.00 83.56 96 ARG A O 1
ATOM 726 N N . GLU A 1 97 ? 13.773 5.966 -16.763 1.00 81.75 97 GLU A N 1
ATOM 727 C CA . GLU A 1 97 ? 12.882 5.424 -17.791 1.00 81.75 97 GLU A CA 1
ATOM 728 C C . GLU A 1 97 ? 13.424 4.074 -18.282 1.00 81.75 97 GLU A C 1
ATOM 730 O O . GLU A 1 97 ? 14.631 3.827 -18.235 1.00 81.75 97 GLU A O 1
ATOM 735 N N . PHE A 1 98 ? 12.527 3.182 -18.700 1.00 73.25 98 PHE A N 1
ATOM 736 C CA . PHE A 1 98 ? 12.897 1.933 -19.364 1.00 73.25 98 PHE A CA 1
ATOM 737 C C . PHE A 1 98 ? 12.602 2.063 -20.850 1.00 73.25 98 PHE A C 1
ATOM 739 O O . PHE A 1 98 ? 11.479 2.408 -21.224 1.00 73.25 98 PHE A O 1
ATOM 746 N N . GLU A 1 99 ? 13.578 1.739 -21.689 1.00 67.62 99 GLU A N 1
ATOM 747 C CA . GLU A 1 99 ? 13.339 1.555 -23.117 1.00 67.62 99 GLU A CA 1
ATOM 748 C C . GLU A 1 99 ? 12.785 0.144 -23.375 1.00 67.62 99 GLU A C 1
ATOM 750 O O . GLU A 1 99 ? 12.984 -0.778 -22.582 1.00 67.62 99 GLU A O 1
ATOM 755 N N . GLU A 1 100 ? 12.085 -0.065 -24.494 1.00 58.16 100 GLU A N 1
ATOM 756 C CA . GLU A 1 100 ? 11.491 -1.369 -24.845 1.00 58.16 100 GLU A CA 1
ATOM 757 C C . GLU A 1 100 ? 12.545 -2.500 -24.879 1.00 58.16 100 GLU A C 1
ATOM 759 O O . GLU A 1 100 ? 12.266 -3.639 -24.500 1.00 58.16 100 GLU A O 1
ATOM 764 N N . ALA A 1 101 ? 13.792 -2.161 -25.223 1.00 55.44 101 ALA A N 1
ATOM 765 C CA . ALA A 1 101 ? 14.940 -3.064 -25.177 1.00 55.44 101 ALA A CA 1
ATOM 766 C C . ALA A 1 101 ? 15.367 -3.460 -23.745 1.00 55.44 101 ALA A C 1
ATOM 768 O O . ALA A 1 101 ? 15.801 -4.593 -23.535 1.00 55.44 101 ALA A O 1
ATOM 769 N N . ASP A 1 102 ? 15.198 -2.588 -22.740 1.00 58.34 102 ASP A N 1
ATOM 770 C CA . ASP A 1 102 ? 15.553 -2.889 -21.342 1.00 58.34 102 ASP A CA 1
ATOM 771 C C . ASP A 1 102 ? 14.665 -3.991 -20.738 1.00 58.34 102 ASP A C 1
ATOM 773 O O . ASP A 1 102 ? 15.102 -4.719 -19.844 1.00 58.34 102 ASP A O 1
ATOM 777 N N . VAL A 1 103 ? 13.419 -4.119 -21.213 1.00 54.56 103 VAL A N 1
ATOM 778 C CA . VAL A 1 103 ? 12.479 -5.165 -20.774 1.00 54.56 103 VAL A CA 1
ATOM 779 C C . VAL A 1 103 ? 12.902 -6.537 -21.307 1.00 54.56 103 VAL A C 1
ATOM 781 O O . VAL A 1 103 ? 12.764 -7.540 -20.606 1.00 54.56 103 VAL A O 1
ATOM 784 N N . ALA A 1 104 ? 13.454 -6.584 -22.524 1.00 50.34 104 ALA A N 1
ATOM 785 C CA . ALA A 1 104 ? 13.914 -7.816 -23.161 1.00 50.34 104 ALA A CA 1
ATOM 786 C C . ALA A 1 104 ? 15.232 -8.344 -22.561 1.00 50.34 104 ALA A C 1
ATOM 788 O O . ALA A 1 104 ? 15.438 -9.555 -22.514 1.00 50.34 104 ALA A O 1
ATOM 789 N N . GLU A 1 105 ? 16.105 -7.455 -22.075 1.00 51.56 105 GLU A N 1
ATOM 790 C CA . GLU A 1 105 ? 17.432 -7.815 -21.552 1.00 51.56 105 GLU A CA 1
ATOM 791 C C . GLU A 1 105 ? 17.469 -8.159 -20.049 1.00 51.56 105 GLU A C 1
ATOM 793 O O . GLU A 1 105 ? 18.547 -8.463 -19.545 1.00 51.56 105 GLU A O 1
ATOM 798 N N . GLN A 1 106 ? 16.334 -8.143 -19.329 1.00 50.12 106 GLN A N 1
ATOM 799 C CA . GLN A 1 106 ? 16.256 -8.438 -17.881 1.00 50.12 106 GLN A CA 1
ATOM 800 C C . GLN A 1 106 ? 17.402 -7.792 -17.079 1.00 50.12 106 GLN A C 1
ATOM 802 O O . GLN A 1 106 ? 18.156 -8.463 -16.375 1.00 50.12 106 GLN A O 1
ATOM 807 N N . ARG A 1 107 ? 17.583 -6.473 -17.188 1.00 51.59 107 ARG A N 1
ATOM 808 C CA . ARG A 1 107 ? 18.578 -5.800 -16.346 1.00 51.59 107 ARG A CA 1
ATOM 809 C C . ARG A 1 107 ? 18.113 -5.794 -14.888 1.00 51.59 107 ARG A C 1
ATOM 811 O O . ARG A 1 107 ? 17.078 -5.203 -14.580 1.00 51.59 107 ARG A O 1
ATOM 818 N N . ASP A 1 108 ? 18.925 -6.398 -14.016 1.00 62.12 108 ASP A N 1
ATOM 819 C CA . ASP A 1 108 ? 18.851 -6.377 -12.545 1.00 62.12 108 ASP A CA 1
ATOM 820 C C . ASP A 1 108 ? 19.041 -4.954 -11.990 1.00 62.12 108 ASP A C 1
ATOM 822 O O . ASP A 1 108 ? 20.024 -4.629 -11.321 1.00 62.12 108 ASP A O 1
ATOM 826 N N . VAL A 1 109 ? 18.122 -4.048 -12.308 1.00 70.56 109 VAL A N 1
ATOM 827 C CA . VAL A 1 109 ? 18.101 -2.724 -11.694 1.00 70.56 109 VAL A CA 1
ATOM 828 C C . VAL A 1 109 ? 17.303 -2.819 -10.411 1.00 70.56 109 VAL A C 1
ATOM 830 O O . VAL A 1 109 ? 16.122 -3.165 -10.426 1.00 70.56 109 VAL A O 1
ATOM 833 N N . GLU A 1 110 ? 17.956 -2.503 -9.296 1.00 82.44 110 GLU A N 1
ATOM 834 C CA . GLU A 1 110 ? 17.279 -2.415 -8.010 1.00 82.44 110 GLU A CA 1
ATOM 835 C C . GLU A 1 110 ? 16.304 -1.221 -8.042 1.00 82.44 110 GLU A C 1
ATOM 837 O O . GLU A 1 110 ? 16.724 -0.091 -8.315 1.00 82.44 110 GLU A O 1
ATOM 842 N N . PRO A 1 111 ? 15.002 -1.436 -7.804 1.00 88.06 111 PRO A N 1
ATOM 843 C CA . PRO A 1 111 ? 14.041 -0.352 -7.685 1.00 88.06 111 PRO A CA 1
ATOM 844 C C . PRO A 1 111 ? 14.298 0.489 -6.433 1.00 88.06 111 PRO A C 1
ATOM 846 O O . PRO A 1 111 ? 14.764 0.007 -5.402 1.00 88.06 111 PRO A O 1
ATOM 849 N N . ARG A 1 112 ? 13.883 1.753 -6.500 1.00 90.62 112 ARG A N 1
ATOM 850 C CA . ARG A 1 112 ? 13.859 2.702 -5.380 1.00 90.62 112 ARG A CA 1
ATOM 851 C C . ARG A 1 112 ? 12.956 2.217 -4.240 1.00 90.62 112 ARG A C 1
ATOM 853 O O . ARG A 1 112 ? 13.216 2.492 -3.070 1.00 90.62 112 ARG A O 1
ATOM 860 N N . GLY A 1 113 ? 11.886 1.504 -4.585 1.00 92.62 113 GLY A N 1
ATOM 861 C CA . GLY A 1 113 ? 10.965 0.895 -3.635 1.00 92.62 113 GLY A CA 1
ATOM 862 C C . GLY A 1 113 ? 10.082 -0.154 -4.297 1.00 92.62 113 GLY A C 1
ATOM 863 O O . GLY A 1 113 ? 9.778 -0.053 -5.488 1.00 92.62 113 GLY A O 1
ATOM 864 N N . ARG A 1 114 ? 9.672 -1.157 -3.512 1.00 95.00 114 ARG A N 1
ATOM 865 C CA . ARG A 1 114 ? 8.688 -2.169 -3.907 1.00 95.00 114 ARG A CA 1
ATOM 866 C C . ARG A 1 114 ? 7.619 -2.320 -2.837 1.00 95.00 114 ARG A C 1
ATOM 868 O O . ARG A 1 114 ? 7.948 -2.497 -1.665 1.00 95.00 114 ARG A O 1
ATOM 875 N N . ILE A 1 115 ? 6.358 -2.283 -3.249 1.00 96.38 115 ILE A N 1
ATOM 876 C CA . ILE A 1 115 ? 5.214 -2.676 -2.418 1.00 96.38 115 ILE A CA 1
ATOM 877 C C . ILE A 1 115 ? 4.539 -3.846 -3.104 1.00 96.38 115 ILE A C 1
ATOM 879 O O . ILE A 1 115 ? 4.306 -3.802 -4.308 1.00 96.38 115 ILE A O 1
ATOM 883 N N . TRP A 1 116 ? 4.205 -4.872 -2.331 1.00 96.44 116 TRP A N 1
ATOM 884 C CA . TRP A 1 116 ? 3.506 -6.040 -2.835 1.00 96.44 116 TRP A CA 1
ATOM 885 C C . TRP A 1 116 ? 2.305 -6.354 -1.953 1.00 96.44 116 TRP A C 1
ATOM 887 O O . TRP A 1 116 ? 2.464 -6.618 -0.763 1.00 96.44 116 TRP A O 1
ATOM 897 N N . ILE A 1 117 ? 1.106 -6.312 -2.528 1.00 96.50 117 ILE A N 1
ATOM 898 C CA . ILE A 1 117 ? -0.111 -6.794 -1.880 1.00 96.50 117 ILE A CA 1
ATOM 899 C C . ILE A 1 117 ? -0.417 -8.175 -2.452 1.00 96.50 117 ILE A C 1
ATOM 901 O O . ILE A 1 117 ? -0.581 -8.326 -3.662 1.00 96.50 117 ILE A O 1
ATOM 905 N N . LEU A 1 118 ? -0.471 -9.181 -1.585 1.00 94.25 118 LEU A N 1
ATOM 906 C CA . LEU A 1 118 ? -0.542 -10.581 -1.991 1.00 94.25 118 LEU A CA 1
ATOM 907 C C . LEU A 1 118 ? -1.457 -11.403 -1.078 1.00 94.25 118 LEU A C 1
ATOM 909 O O . LEU A 1 118 ? -1.507 -11.136 0.129 1.00 94.25 118 LEU A O 1
ATOM 913 N N . PRO A 1 119 ? -2.161 -12.407 -1.627 1.00 92.06 119 PRO A N 1
ATOM 914 C CA . PRO A 1 119 ? -2.934 -13.333 -0.824 1.00 92.06 119 PRO A CA 1
ATOM 915 C C . PRO A 1 119 ? -1.983 -14.213 -0.011 1.00 92.06 119 PRO A C 1
ATOM 917 O O . PRO A 1 119 ? -0.892 -14.576 -0.459 1.00 92.06 119 PRO A O 1
ATOM 920 N N . ALA A 1 120 ? -2.404 -14.570 1.194 1.00 80.81 120 ALA A N 1
ATOM 921 C CA . ALA A 1 120 ? -1.786 -15.657 1.926 1.00 80.81 120 ALA A CA 1
ATOM 922 C C . ALA A 1 120 ? -2.053 -16.986 1.209 1.00 80.81 120 ALA A C 1
ATOM 924 O O . ALA A 1 120 ? -3.011 -17.133 0.450 1.00 80.81 120 ALA A O 1
ATOM 925 N N . THR A 1 121 ? -1.217 -17.982 1.486 1.00 71.75 121 THR A N 1
ATOM 926 C CA . THR A 1 121 ? -1.299 -19.310 0.862 1.00 71.75 121 THR A CA 1
ATOM 927 C C . THR A 1 121 ? -2.612 -20.039 1.161 1.00 71.75 121 THR A C 1
ATOM 929 O O . THR A 1 121 ? -2.987 -20.948 0.429 1.00 71.75 121 THR A O 1
ATOM 932 N N . ASP A 1 122 ? -3.307 -19.658 2.237 1.00 69.50 122 ASP A N 1
ATOM 933 C CA . ASP A 1 122 ? -4.623 -20.187 2.606 1.00 69.50 122 ASP A CA 1
ATOM 934 C C . ASP A 1 122 ? -5.786 -19.529 1.839 1.00 69.50 122 ASP A C 1
ATOM 936 O O . ASP A 1 122 ? -6.927 -19.974 1.960 1.00 69.50 122 ASP A O 1
ATOM 940 N N . GLY A 1 123 ? -5.512 -18.473 1.062 1.00 67.62 123 GLY A N 1
ATOM 941 C CA . GLY A 1 123 ? -6.504 -17.679 0.335 1.00 67.62 123 GLY A CA 1
ATOM 942 C C . GLY A 1 123 ? -7.480 -16.903 1.226 1.00 67.62 123 GLY A C 1
ATOM 943 O O . GLY A 1 123 ? -8.385 -16.252 0.707 1.00 67.62 123 GLY A O 1
ATOM 944 N N . ALA A 1 124 ? -7.323 -16.962 2.551 1.00 74.75 124 ALA A N 1
ATOM 945 C CA . ALA A 1 124 ? -8.260 -16.405 3.522 1.00 74.75 124 ALA A CA 1
ATOM 946 C C . ALA A 1 124 ? -7.846 -15.015 4.018 1.00 74.75 124 ALA A C 1
ATOM 948 O O . ALA A 1 124 ? -8.654 -14.296 4.603 1.00 74.75 124 ALA A O 1
ATOM 949 N N . SER A 1 125 ? -6.592 -14.628 3.791 1.00 87.50 125 SER A N 1
ATOM 950 C CA . SER A 1 125 ? -6.072 -13.323 4.186 1.00 87.50 125 SER A CA 1
ATOM 951 C C . SER A 1 125 ? -5.221 -12.696 3.091 1.00 87.50 125 SER A C 1
ATOM 953 O O . SER A 1 125 ? -4.735 -13.372 2.186 1.00 87.50 125 SER A O 1
ATOM 955 N N . VAL A 1 126 ? -5.053 -11.377 3.167 1.00 95.25 126 VAL A N 1
ATOM 956 C CA . VAL A 1 126 ? -4.200 -10.613 2.257 1.00 95.25 126 VAL A CA 1
ATOM 957 C C . VAL A 1 126 ? -3.197 -9.827 3.090 1.00 95.25 126 VAL A C 1
ATOM 959 O O . VAL A 1 126 ? -3.554 -9.222 4.105 1.00 95.25 126 VAL A O 1
ATOM 962 N N . GLY A 1 127 ? -1.935 -9.849 2.671 1.00 95.50 127 GLY A N 1
ATOM 963 C CA . GLY A 1 127 ? -0.839 -9.146 3.327 1.00 95.50 127 GLY A CA 1
ATOM 964 C C . GLY A 1 127 ? -0.271 -8.017 2.474 1.00 95.50 127 GLY A C 1
ATOM 965 O O . GLY A 1 127 ? -0.407 -8.014 1.251 1.00 95.50 127 GLY A O 1
ATOM 966 N N . LEU A 1 128 ? 0.407 -7.073 3.127 1.00 97.25 128 LEU A N 1
ATOM 967 C CA . LEU A 1 128 ? 1.290 -6.096 2.488 1.00 97.25 128 LEU A CA 1
ATOM 968 C C . LEU A 1 128 ? 2.737 -6.473 2.799 1.00 97.25 128 LEU A C 1
ATOM 970 O O . LEU A 1 128 ? 3.116 -6.538 3.965 1.00 97.25 128 LEU A O 1
ATOM 974 N N . LYS A 1 129 ? 3.555 -6.686 1.772 1.00 96.31 129 LYS A N 1
ATOM 975 C CA . LYS A 1 129 ? 5.001 -6.919 1.855 1.00 96.31 129 LYS A CA 1
ATOM 976 C C . LYS A 1 129 ? 5.782 -5.737 1.283 1.00 96.31 129 LYS A C 1
ATOM 978 O O . LYS A 1 129 ? 5.298 -5.014 0.412 1.00 96.31 129 LYS A O 1
ATOM 983 N N . LEU A 1 130 ? 7.020 -5.588 1.756 1.00 95.50 130 LEU A N 1
ATOM 984 C CA . LEU A 1 130 ? 8.003 -4.620 1.259 1.00 95.50 130 LEU A CA 1
ATOM 985 C C . LEU A 1 130 ? 9.223 -5.375 0.694 1.00 95.50 130 LEU A C 1
ATOM 987 O O . LEU A 1 130 ? 10.236 -5.489 1.388 1.00 95.50 130 LEU A O 1
ATOM 991 N N . PRO A 1 131 ? 9.144 -5.953 -0.524 1.00 92.25 131 PRO A N 1
ATOM 992 C CA . PRO A 1 131 ? 10.223 -6.778 -1.068 1.00 92.25 131 PRO A CA 1
ATOM 993 C C . PRO A 1 131 ? 11.575 -6.055 -1.099 1.00 92.25 131 PRO A C 1
ATOM 995 O O . PRO A 1 131 ? 11.659 -4.890 -1.485 1.00 92.25 131 PRO A O 1
ATOM 998 N N . GLY A 1 132 ? 12.639 -6.757 -0.698 1.00 85.88 132 GLY A N 1
ATOM 999 C CA . GLY A 1 132 ? 13.999 -6.207 -0.628 1.00 85.88 132 GLY A CA 1
ATOM 1000 C C . GLY A 1 132 ? 14.274 -5.335 0.606 1.00 85.88 132 GLY A C 1
ATOM 1001 O O . GLY A 1 132 ? 15.397 -4.858 0.789 1.00 85.88 132 GLY A O 1
ATOM 1002 N N . HIS A 1 133 ? 13.292 -5.128 1.491 1.00 89.62 133 HIS A N 1
ATOM 1003 C CA . HIS A 1 133 ? 13.510 -4.381 2.725 1.00 89.62 133 HIS A CA 1
ATOM 1004 C C . HIS A 1 133 ? 14.295 -5.212 3.754 1.00 89.62 133 HIS A C 1
ATOM 1006 O O . HIS A 1 133 ? 13.792 -6.191 4.287 1.00 89.62 133 HIS A O 1
ATOM 1012 N N . ARG A 1 134 ? 15.492 -4.747 4.143 1.00 84.31 134 ARG A N 1
ATOM 1013 C CA . ARG A 1 134 ? 16.457 -5.470 5.011 1.00 84.31 134 ARG A CA 1
ATOM 1014 C C . ARG A 1 134 ? 15.925 -6.033 6.338 1.00 84.31 134 ARG A C 1
ATOM 1016 O O . ARG A 1 134 ? 16.586 -6.869 6.939 1.00 84.31 134 ARG A O 1
ATOM 1023 N N . ARG A 1 135 ? 14.823 -5.487 6.858 1.00 87.19 135 ARG A N 1
ATOM 1024 C CA . ARG A 1 135 ? 14.205 -5.903 8.133 1.00 87.19 135 ARG A CA 1
ATOM 1025 C C . ARG A 1 135 ? 12.947 -6.754 7.944 1.00 87.19 135 ARG A C 1
ATOM 1027 O O . ARG A 1 135 ? 12.551 -7.434 8.882 1.00 87.19 135 ARG A O 1
ATOM 1034 N N . TYR A 1 136 ? 12.285 -6.648 6.797 1.00 87.38 136 TYR A N 1
ATOM 1035 C CA . TYR A 1 136 ? 10.936 -7.170 6.609 1.00 87.38 136 TYR A CA 1
ATOM 1036 C C . TYR A 1 136 ? 10.915 -8.111 5.410 1.00 87.38 136 TYR A C 1
ATOM 1038 O O . TYR A 1 136 ? 10.613 -7.696 4.295 1.00 87.38 136 TYR A O 1
ATOM 1046 N N . ASP A 1 137 ? 11.234 -9.377 5.671 1.00 83.00 137 ASP A N 1
ATOM 1047 C CA . ASP A 1 137 ? 11.138 -10.452 4.673 1.00 83.00 137 ASP A CA 1
ATOM 1048 C C . ASP A 1 137 ? 9.685 -10.967 4.531 1.00 83.00 137 ASP A C 1
ATOM 1050 O O . ASP A 1 137 ? 9.277 -11.520 3.500 1.00 83.00 137 ASP A O 1
ATOM 1054 N N . ASP A 1 138 ? 8.863 -10.717 5.556 1.00 88.25 138 ASP A N 1
ATOM 1055 C CA . ASP A 1 138 ? 7.455 -11.097 5.634 1.00 88.25 138 ASP A CA 1
ATOM 1056 C C . ASP A 1 138 ? 6.482 -9.917 5.549 1.00 88.25 138 ASP A C 1
ATOM 1058 O O . ASP A 1 138 ? 6.872 -8.760 5.379 1.00 88.25 138 ASP A O 1
ATOM 1062 N N . ALA A 1 139 ? 5.182 -10.233 5.568 1.00 90.44 139 ALA A N 1
ATOM 1063 C CA . ALA A 1 139 ? 4.130 -9.230 5.494 1.00 90.44 139 ALA A CA 1
ATOM 1064 C C . ALA A 1 139 ? 4.221 -8.284 6.699 1.00 90.44 139 ALA A C 1
ATOM 1066 O O . ALA A 1 139 ? 4.243 -8.717 7.848 1.00 90.44 139 ALA A O 1
ATOM 1067 N N . VAL A 1 140 ? 4.262 -6.984 6.418 1.00 96.25 140 VAL A N 1
ATOM 1068 C CA . VAL A 1 140 ? 4.352 -5.909 7.412 1.00 96.25 140 VAL A CA 1
ATOM 1069 C C . VAL A 1 140 ? 2.981 -5.412 7.859 1.00 96.25 140 VAL A C 1
ATOM 1071 O O . VAL A 1 140 ? 2.878 -4.699 8.859 1.00 96.25 140 VAL A O 1
ATOM 1074 N N . ALA A 1 141 ? 1.932 -5.764 7.114 1.00 97.19 141 ALA A N 1
ATOM 1075 C CA . ALA A 1 141 ? 0.547 -5.500 7.466 1.00 97.19 141 ALA A CA 1
ATOM 1076 C C . ALA A 1 141 ? -0.368 -6.628 6.991 1.00 97.19 141 ALA A C 1
ATOM 1078 O O . ALA A 1 141 ? -0.084 -7.285 5.986 1.00 97.19 141 ALA A O 1
ATOM 1079 N N . GLN A 1 142 ? -1.485 -6.788 7.692 1.00 96.94 142 GLN A N 1
ATOM 1080 C CA . GLN A 1 142 ? -2.590 -7.659 7.309 1.00 96.94 142 GLN A CA 1
ATOM 1081 C C . GLN A 1 142 ? -3.817 -6.803 6.995 1.00 96.94 142 GLN A C 1
ATOM 1083 O O . GLN A 1 142 ? -4.178 -5.924 7.782 1.00 96.94 142 GLN A O 1
ATOM 1088 N N . PHE A 1 143 ? -4.447 -7.049 5.848 1.00 97.56 143 PHE A N 1
ATOM 1089 C CA . PHE A 1 143 ? -5.696 -6.389 5.477 1.00 97.56 143 PHE A CA 1
ATOM 1090 C C . PHE A 1 143 ? -6.872 -6.953 6.275 1.00 97.56 143 PHE A C 1
ATOM 1092 O O . PHE A 1 143 ? -6.881 -8.135 6.620 1.00 97.56 143 PHE A O 1
ATOM 1099 N N . ALA A 1 144 ? -7.857 -6.100 6.562 1.00 95.88 144 ALA A N 1
ATOM 1100 C CA . ALA A 1 144 ? -9.062 -6.484 7.296 1.00 95.88 144 ALA A CA 1
ATOM 1101 C C . ALA A 1 144 ? -9.840 -7.592 6.566 1.00 95.88 144 ALA A C 1
ATOM 1103 O O . ALA A 1 144 ? -10.299 -8.544 7.192 1.00 95.88 144 ALA A O 1
ATOM 1104 N N . ASP A 1 145 ? -9.935 -7.474 5.242 1.00 94.38 145 ASP A N 1
ATOM 1105 C CA . ASP A 1 145 ? -10.516 -8.454 4.332 1.00 94.38 145 ASP A CA 1
ATOM 1106 C C . ASP A 1 145 ? -10.009 -8.217 2.891 1.00 94.38 145 ASP A C 1
ATOM 1108 O O . ASP A 1 145 ? -9.166 -7.350 2.627 1.00 94.38 145 ASP A O 1
ATOM 1112 N N . VAL A 1 146 ? -10.501 -9.022 1.945 1.00 93.56 146 VAL A N 1
ATOM 1113 C CA . VAL A 1 146 ? -10.134 -8.924 0.522 1.00 93.56 146 VAL A CA 1
ATOM 1114 C C . VAL A 1 146 ? -10.615 -7.610 -0.103 1.00 93.56 146 VAL A C 1
ATOM 1116 O O . VAL A 1 146 ? -9.922 -7.051 -0.953 1.00 93.56 146 VAL A O 1
ATOM 1119 N N . ASP A 1 147 ? -11.765 -7.080 0.310 1.00 94.69 147 ASP A N 1
ATOM 1120 C CA . ASP A 1 147 ? -12.309 -5.846 -0.261 1.00 94.69 147 ASP A CA 1
ATOM 1121 C C . ASP A 1 147 ? -11.518 -4.621 0.215 1.00 94.69 147 ASP A C 1
ATOM 1123 O O . ASP A 1 147 ? -11.237 -3.719 -0.574 1.00 94.69 147 ASP A O 1
ATOM 1127 N N . ALA A 1 148 ? -11.042 -4.632 1.459 1.00 96.81 148 ALA A N 1
ATOM 1128 C CA . ALA A 1 148 ? -10.090 -3.666 1.984 1.00 96.81 148 ALA A CA 1
ATOM 1129 C C . ALA A 1 148 ? -8.760 -3.701 1.215 1.00 96.81 148 ALA A C 1
ATOM 1131 O O . ALA A 1 148 ? -8.202 -2.648 0.893 1.00 96.81 148 ALA A O 1
ATOM 1132 N N . ALA A 1 149 ? -8.266 -4.893 0.866 1.00 96.62 149 ALA A N 1
ATOM 1133 C CA . ALA A 1 149 ? -7.087 -5.028 0.016 1.00 96.62 149 ALA A CA 1
ATOM 1134 C C . ALA A 1 149 ? -7.321 -4.476 -1.398 1.00 96.62 149 ALA A C 1
ATOM 1136 O O . ALA A 1 149 ? -6.490 -3.721 -1.901 1.00 96.62 149 ALA A O 1
ATOM 1137 N N . ARG A 1 150 ? -8.466 -4.775 -2.023 1.00 95.75 150 ARG A N 1
ATOM 1138 C CA . ARG A 1 150 ? -8.851 -4.209 -3.330 1.00 95.75 150 ARG A CA 1
ATOM 1139 C C . ARG A 1 150 ? -8.960 -2.688 -3.288 1.00 95.75 150 ARG A C 1
ATOM 1141 O O . ARG A 1 150 ? -8.482 -2.016 -4.198 1.00 95.75 150 ARG A O 1
ATOM 1148 N N . ALA A 1 151 ? -9.543 -2.137 -2.226 1.00 96.50 151 ALA A N 1
ATOM 1149 C CA . ALA A 1 151 ? -9.638 -0.695 -2.029 1.00 96.50 151 ALA A CA 1
ATOM 1150 C C . ALA A 1 151 ? -8.250 -0.049 -1.890 1.00 96.50 151 ALA A C 1
ATOM 1152 O O . ALA A 1 151 ? -8.009 1.020 -2.450 1.00 96.50 151 ALA A O 1
ATOM 1153 N N . ALA A 1 152 ? -7.317 -0.712 -1.201 1.00 97.38 152 ALA A N 1
ATOM 1154 C CA . ALA A 1 152 ? -5.932 -0.261 -1.105 1.00 97.38 152 ALA A CA 1
ATOM 1155 C C . ALA A 1 152 ? -5.212 -0.299 -2.457 1.00 97.38 152 ALA A C 1
ATOM 1157 O O . ALA A 1 152 ? -4.550 0.672 -2.815 1.00 97.38 152 ALA A O 1
ATOM 1158 N N . VAL A 1 153 ? -5.373 -1.388 -3.216 1.00 97.00 153 VAL A N 1
ATOM 1159 C CA . VAL A 1 153 ? -4.841 -1.527 -4.581 1.00 97.00 153 VAL A CA 1
ATOM 1160 C C . VAL A 1 153 ? -5.344 -0.383 -5.455 1.00 97.00 153 VAL A C 1
ATOM 1162 O O . VAL A 1 153 ? -4.535 0.311 -6.058 1.00 97.00 153 VAL A O 1
ATOM 1165 N N . ALA A 1 154 ? -6.659 -0.146 -5.478 1.00 95.50 154 ALA A N 1
ATOM 1166 C CA . ALA A 1 154 ? -7.258 0.929 -6.261 1.00 95.50 154 ALA A CA 1
ATOM 1167 C C . ALA A 1 154 ? -6.722 2.307 -5.844 1.00 95.50 154 ALA A C 1
ATOM 1169 O O . ALA A 1 154 ? -6.372 3.114 -6.699 1.00 95.50 154 ALA A O 1
ATOM 1170 N N . ALA A 1 155 ? -6.595 2.567 -4.540 1.00 96.31 155 ALA A N 1
ATOM 1171 C CA . ALA A 1 155 ? -6.030 3.817 -4.046 1.00 96.31 155 ALA A CA 1
ATOM 1172 C C . ALA A 1 155 ? -4.558 4.001 -4.463 1.00 96.31 155 ALA A C 1
ATOM 1174 O O . ALA A 1 155 ? -4.173 5.096 -4.862 1.00 96.31 155 ALA A O 1
ATOM 1175 N N . ILE A 1 156 ? -3.734 2.951 -4.398 1.00 96.81 156 ILE A N 1
ATOM 1176 C CA . ILE A 1 156 ? -2.324 3.007 -4.816 1.00 96.81 156 ILE A CA 1
ATOM 1177 C C . ILE A 1 156 ? -2.210 3.197 -6.334 1.00 96.81 156 ILE A C 1
ATOM 1179 O O . ILE A 1 156 ? -1.442 4.051 -6.773 1.00 96.81 156 ILE A O 1
ATOM 1183 N N . ASP A 1 157 ? -2.999 2.464 -7.122 1.00 95.56 157 ASP A N 1
ATOM 1184 C CA . ASP A 1 157 ? -3.075 2.612 -8.580 1.00 95.56 157 ASP A CA 1
ATOM 1185 C C . ASP A 1 157 ? -3.441 4.062 -8.960 1.00 95.56 157 ASP A C 1
ATOM 1187 O O . ASP A 1 157 ? -2.739 4.702 -9.747 1.00 95.56 157 ASP A O 1
ATOM 1191 N N . GLU A 1 158 ? -4.465 4.634 -8.317 1.00 94.81 158 GLU A N 1
ATOM 1192 C CA . GLU A 1 158 ? -4.867 6.031 -8.514 1.00 94.81 158 GLU A CA 1
ATOM 1193 C C . GLU A 1 158 ? -3.776 7.040 -8.114 1.00 94.81 158 GLU A C 1
ATOM 1195 O O . GLU A 1 158 ? -3.571 8.024 -8.827 1.00 94.81 158 GLU A O 1
ATOM 1200 N N . LEU A 1 159 ? -3.075 6.822 -6.993 1.00 95.56 159 LEU A N 1
ATOM 1201 C CA . LEU A 1 159 ? -1.981 7.697 -6.547 1.00 95.56 159 LEU A CA 1
ATOM 1202 C C . LEU A 1 159 ? -0.806 7.694 -7.526 1.00 95.56 159 LEU A C 1
ATOM 1204 O O . LEU A 1 159 ? -0.207 8.740 -7.772 1.00 95.56 159 LEU A O 1
ATOM 1208 N N . LEU A 1 160 ? -0.472 6.524 -8.066 1.00 93.44 160 LEU A N 1
ATOM 1209 C CA . LEU A 1 160 ? 0.650 6.340 -8.982 1.00 93.44 160 LEU A CA 1
ATOM 1210 C C . LEU A 1 160 ? 0.281 6.653 -10.440 1.00 93.44 160 LEU A C 1
ATOM 1212 O O . LEU A 1 160 ? 1.163 6.676 -11.296 1.00 93.44 160 LEU A O 1
ATOM 1216 N N . GLY A 1 161 ? -1.001 6.889 -10.741 1.00 90.50 161 GLY A N 1
ATOM 1217 C CA . GLY A 1 161 ? -1.477 7.097 -12.109 1.00 90.50 161 GLY A CA 1
ATOM 1218 C C . GLY A 1 161 ? -1.314 5.856 -12.992 1.00 90.50 161 GLY A C 1
ATOM 1219 O O . GLY A 1 161 ? -1.130 5.976 -14.203 1.00 90.50 161 GLY A O 1
ATOM 1220 N N . VAL A 1 162 ? -1.355 4.666 -12.388 1.00 82.69 162 VAL A N 1
ATOM 1221 C CA . VAL A 1 162 ? -1.222 3.370 -13.065 1.00 82.69 162 VAL A CA 1
ATOM 1222 C C . VAL A 1 162 ? -2.515 2.566 -12.923 1.00 82.69 162 VAL A C 1
ATOM 1224 O O . VAL A 1 162 ? -3.371 2.870 -12.102 1.00 82.69 162 VAL A O 1
ATOM 1227 N N . GLY A 1 163 ? -2.688 1.537 -13.746 1.00 68.56 163 GLY A N 1
ATOM 1228 C CA . GLY A 1 163 ? -3.845 0.649 -13.670 1.00 68.56 163 GLY A CA 1
ATOM 1229 C C . GLY A 1 163 ? -3.600 -0.650 -14.430 1.00 68.56 163 GLY A C 1
ATOM 1230 O O . GLY A 1 163 ? -2.552 -0.794 -15.073 1.00 68.56 163 GLY A O 1
ATOM 1231 N N . PRO A 1 164 ? -4.532 -1.616 -14.365 1.00 59.44 164 PRO A N 1
ATOM 1232 C CA . PRO A 1 164 ? -4.412 -2.849 -15.126 1.00 59.44 164 PRO A CA 1
ATOM 1233 C C . PRO A 1 164 ? -4.293 -2.516 -16.618 1.00 59.44 164 PRO A C 1
ATOM 1235 O O . PRO A 1 164 ? -5.181 -1.892 -17.198 1.00 59.44 164 PRO A O 1
ATOM 1238 N N . ARG A 1 165 ? -3.180 -2.919 -17.240 1.00 49.00 165 ARG A N 1
ATOM 1239 C CA . ARG A 1 165 ? -3.049 -2.874 -18.700 1.00 49.00 165 ARG A CA 1
ATOM 1240 C C . ARG A 1 165 ? -3.995 -3.937 -19.271 1.00 49.00 165 ARG A C 1
ATOM 1242 O O . ARG A 1 165 ? -3.953 -5.085 -18.828 1.00 49.00 165 ARG A O 1
ATOM 1249 N N . GLY A 1 166 ? -4.912 -3.496 -20.134 1.00 39.53 166 GLY A N 1
ATOM 1250 C CA . GLY A 1 166 ? -5.925 -4.332 -20.788 1.00 39.53 166 GLY A CA 1
ATOM 1251 C C . GLY A 1 166 ? -5.335 -5.318 -21.780 1.00 39.53 166 GLY A C 1
ATOM 1252 O O . GLY A 1 166 ? -4.260 -5.008 -22.338 1.00 39.53 166 GLY A O 1
#

Radius of gyration: 15.77 Å; chains: 1; bounding box: 38×37×48 Å

Sequence (166 aa):
MSATPLGFWKLPARPDGAARHLAVITGGEAQQTMLFLQDGQWSILALFQDELAGKAAARTLDALLQSVTCLRMGGRDVLDGADTPRPGIEWAGYDREFEEADVAEQRDVEPRGRIWILPATDGASVGLKLPGHRRYDDAVAQFADVDAARAAVAAIDELLGVGPRG